Protein AF-A0A2W4SAN2-F1 (afdb_monomer)

pLDDT: mean 74.68, std 11.76, range [42.09, 94.56]

Mean predicted aligned error: 20.14 Å

Radius of gyration: 64.61 Å; Cα contacts (8 Å, |Δi|>4): 4; chains: 1; bounding box: 94×48×186 Å

Foldseek 3Di:
DDDDDDDDCDPVNVVVVVVVVVVVVVVVVVVVVCVVVVCVVVVPPDPCVVVVVVVVVVVVVVVVVVVVVVPDCVVVCDVVNVVVVCVVVVVVVVVVVVVVVVVVVVVVVVVVVVVVVVVVVVVVVVVVVVVVVVVVVVVVVVVVVVVVVVVVVVVD

Sequence (156 aa):
MTVSDQDEPGEDDAARAFGSLQAEVATLRQAVEALPAIVEGATRATDYTPTLGAVVKVLTQVEARIVAIQDHPALKLTPEQHGRAIGRAGAEAFTEAARIMRDEADALKRERMHLAGIVGEARTKAEQRRWVMWISGVGVATGLALFLLFAVVARV

Secondary structure (DSSP, 8-state):
----------HHHHHHHHHHHHHHHHHHHHHHHHHHHHHHHHHS----HHHHHHHHHHHHHHHHHHHHHHH-HHHHS-HHHHHHHHHHHHHHHHHHHHHHHHHHHHHHHHHHHHHHHHHHHHHHHHHHHHHHHHHHHHHHHHHHHHHHHHHHHTT-

Structure (mmCIF, N/CA/C/O backbone):
data_AF-A0A2W4SAN2-F1
#
_entry.id   AF-A0A2W4SAN2-F1
#
loop_
_atom_site.group_PDB
_atom_site.id
_atom_site.type_symbol
_atom_site.label_atom_id
_atom_site.label_alt_id
_atom_site.label_comp_id
_atom_site.label_asym_id
_atom_site.label_entity_id
_atom_site.label_seq_id
_atom_site.pdbx_PDB_ins_code
_atom_site.Cartn_x
_atom_site.Cartn_y
_atom_site.Cartn_z
_atom_site.occupancy
_atom_site.B_iso_or_equiv
_atom_site.auth_seq_id
_atom_site.auth_comp_id
_atom_site.auth_asym_id
_atom_site.auth_atom_id
_atom_site.pdbx_PDB_model_num
ATOM 1 N N . MET A 1 1 ? 2.405 -40.735 89.709 1.00 42.09 1 MET A N 1
ATOM 2 C CA . MET A 1 1 ? 1.377 -41.422 88.899 1.00 42.09 1 MET A CA 1
ATOM 3 C C . MET A 1 1 ? 0.035 -41.071 89.547 1.00 42.09 1 MET A C 1
ATOM 5 O O . MET A 1 1 ? -0.240 -41.611 90.602 1.00 42.09 1 MET A O 1
ATOM 9 N N . THR A 1 2 ? -0.517 -39.872 89.313 1.00 63.50 2 THR A N 1
ATOM 10 C CA . THR A 1 2 ? -1.468 -39.462 88.245 1.00 63.50 2 THR A CA 1
ATOM 11 C C . THR A 1 2 ? -2.789 -40.236 88.257 1.00 63.50 2 THR A C 1
ATOM 13 O O . THR A 1 2 ? -2.772 -41.405 87.886 1.00 63.50 2 THR A O 1
ATOM 16 N N . VAL A 1 3 ? -3.891 -39.566 88.630 1.00 45.84 3 VAL A N 1
ATOM 17 C CA . VAL A 1 3 ? -5.179 -39.430 87.902 1.00 45.84 3 VAL A CA 1
ATOM 18 C C . VAL A 1 3 ? -6.125 -38.539 88.744 1.00 45.84 3 VAL A C 1
ATOM 20 O O . VAL A 1 3 ? -6.178 -38.685 89.962 1.00 45.84 3 VAL A O 1
ATOM 23 N N . SER A 1 4 ? -6.763 -37.574 88.073 1.00 60.50 4 SER A N 1
ATOM 24 C CA . SER A 1 4 ? -7.690 -36.524 88.552 1.00 60.50 4 SER A CA 1
ATOM 25 C C . SER A 1 4 ? -9.137 -37.027 88.786 1.00 60.50 4 SER A C 1
ATOM 27 O O . SER A 1 4 ? -9.347 -38.231 88.668 1.00 60.50 4 SER A O 1
ATOM 29 N N . ASP A 1 5 ? -10.088 -36.085 89.007 1.00 49.59 5 ASP A N 1
ATOM 30 C CA . ASP A 1 5 ? -11.576 -36.131 88.833 1.00 49.59 5 ASP A CA 1
ATOM 31 C C . ASP A 1 5 ? -12.451 -36.373 90.106 1.00 49.59 5 ASP A C 1
ATOM 33 O O . ASP A 1 5 ? -12.142 -37.274 90.875 1.00 49.59 5 ASP A O 1
ATOM 37 N N . GLN A 1 6 ? -13.547 -35.653 90.448 1.00 46.84 6 GLN A N 1
ATOM 38 C CA . GLN A 1 6 ? -14.401 -34.644 89.773 1.00 46.84 6 GLN A CA 1
ATOM 39 C C . GLN A 1 6 ? -15.075 -33.654 90.755 1.00 46.84 6 GLN A C 1
ATOM 41 O O . GLN A 1 6 ? -15.421 -34.024 91.877 1.00 46.84 6 GLN A O 1
ATOM 46 N N . ASP A 1 7 ? -15.314 -32.426 90.280 1.00 51.91 7 ASP A N 1
ATOM 47 C CA . ASP A 1 7 ? -16.207 -31.414 90.858 1.00 51.91 7 ASP A CA 1
ATOM 48 C C . ASP A 1 7 ? -17.684 -31.783 90.596 1.00 51.91 7 ASP A C 1
ATOM 50 O O . ASP A 1 7 ? -18.100 -31.905 89.445 1.00 51.91 7 ASP A O 1
ATOM 54 N N . GLU A 1 8 ? -18.496 -31.944 91.645 1.00 54.16 8 GLU A N 1
ATOM 55 C CA . GLU A 1 8 ? -19.958 -32.053 91.517 1.00 54.16 8 GLU A CA 1
ATOM 56 C C . GLU A 1 8 ? -20.543 -30.669 91.160 1.00 54.16 8 GLU A C 1
ATOM 58 O O . GLU A 1 8 ? -20.345 -29.715 91.923 1.00 54.16 8 GLU A O 1
ATOM 63 N N . PRO A 1 9 ? -21.273 -30.513 90.038 1.00 54.72 9 PRO A N 1
ATOM 64 C CA . PRO A 1 9 ? -21.893 -29.245 89.676 1.00 54.72 9 PRO A CA 1
ATOM 65 C C . PRO A 1 9 ? -23.068 -28.963 90.621 1.00 54.72 9 PRO A C 1
ATOM 67 O O . PRO A 1 9 ? -24.166 -29.495 90.469 1.00 54.72 9 PRO A O 1
ATOM 70 N N . GLY A 1 10 ? -22.825 -28.131 91.634 1.00 62.50 10 GLY A N 1
ATOM 71 C CA . GLY A 1 10 ? -23.860 -27.660 92.552 1.00 62.50 10 GLY A CA 1
ATOM 72 C C . GLY A 1 10 ? -24.881 -26.754 91.857 1.00 62.50 10 GLY A C 1
ATOM 73 O O . GLY A 1 10 ? -24.592 -26.132 90.840 1.00 62.50 10 GLY A O 1
ATOM 74 N N . GLU A 1 11 ? -26.071 -26.636 92.446 1.00 65.44 11 GLU A N 1
ATOM 75 C CA . GLU A 1 11 ? -27.215 -25.814 92.000 1.00 65.44 11 GLU A CA 1
ATOM 76 C C . GLU A 1 11 ? -26.842 -24.368 91.588 1.00 65.44 11 GLU A C 1
ATOM 78 O O . GLU A 1 11 ? -27.464 -23.776 90.705 1.00 65.44 11 GLU A O 1
ATOM 83 N N . ASP A 1 12 ? -25.760 -23.832 92.157 1.00 70.62 12 ASP A N 1
ATOM 84 C CA . ASP A 1 12 ? -25.187 -22.521 91.839 1.00 70.62 12 ASP A CA 1
ATOM 85 C C . ASP A 1 12 ? -24.497 -22.451 90.455 1.00 70.62 12 ASP A C 1
ATOM 87 O O . ASP A 1 12 ? -24.500 -21.410 89.796 1.00 70.62 12 ASP A O 1
ATOM 91 N N . ASP A 1 13 ? -23.945 -23.563 89.961 1.00 79.19 13 ASP A N 1
ATOM 92 C CA . ASP A 1 13 ? -23.345 -23.655 88.623 1.00 79.19 13 ASP A CA 1
ATOM 93 C C . ASP A 1 13 ? -24.420 -23.698 87.528 1.00 79.19 13 ASP A C 1
ATOM 95 O O . ASP A 1 13 ? -24.314 -23.013 86.508 1.00 79.19 13 ASP A O 1
ATOM 99 N N . ALA A 1 14 ? -25.532 -24.394 87.794 1.00 80.12 14 ALA A N 1
ATOM 100 C CA . ALA A 1 14 ? -26.711 -24.368 86.932 1.00 80.12 14 ALA A CA 1
ATOM 101 C C . ALA A 1 14 ? -27.340 -22.964 86.877 1.00 80.12 14 ALA A C 1
ATOM 103 O O . ALA A 1 14 ? -27.659 -22.472 85.793 1.00 80.12 14 ALA A O 1
ATOM 104 N N . ALA A 1 15 ? -27.466 -22.276 88.018 1.00 82.75 15 ALA A N 1
ATOM 105 C CA . ALA A 1 15 ? -27.973 -20.904 88.068 1.00 82.75 15 ALA A CA 1
ATOM 106 C C . ALA A 1 15 ? -27.083 -19.921 87.283 1.00 82.75 15 ALA A C 1
ATOM 108 O O . ALA A 1 15 ? -27.595 -19.089 86.525 1.00 82.75 15 ALA A O 1
ATOM 109 N N . ARG A 1 16 ? -25.751 -20.050 87.389 1.00 81.88 16 ARG A N 1
ATOM 110 C CA . ARG A 1 16 ? -24.796 -19.264 86.588 1.00 81.88 16 ARG A CA 1
ATOM 111 C C . ARG A 1 16 ? -24.908 -19.567 85.093 1.00 81.88 16 ARG A C 1
ATOM 113 O O . ARG A 1 16 ? -24.908 -18.631 84.290 1.00 81.88 16 ARG A O 1
ATOM 120 N N . ALA A 1 17 ? -25.071 -20.833 84.714 1.00 86.31 17 ALA A N 1
ATOM 121 C CA . ALA A 1 17 ? -25.274 -21.229 83.322 1.00 86.31 17 ALA A CA 1
ATOM 122 C C . ALA A 1 17 ? -26.564 -20.629 82.734 1.00 86.31 17 ALA A C 1
ATOM 124 O O . ALA A 1 17 ? -26.528 -20.059 81.644 1.00 86.31 17 ALA A O 1
ATOM 125 N N . PHE A 1 18 ? -27.682 -20.664 83.470 1.00 87.25 18 PHE A N 1
ATOM 126 C CA . PHE A 1 18 ? -28.940 -20.043 83.037 1.00 87.25 18 PHE A CA 1
ATOM 127 C C . PHE A 1 18 ? -28.856 -18.515 82.952 1.00 87.25 18 PHE A C 1
ATOM 129 O O . PHE A 1 18 ? -29.394 -17.935 82.009 1.00 87.25 18 PHE A O 1
ATOM 136 N N . GLY A 1 19 ? -28.149 -17.861 83.878 1.00 88.38 19 GLY A N 1
ATOM 137 C CA . GLY A 1 19 ? -27.892 -16.419 83.810 1.00 88.38 19 GLY A CA 1
ATOM 138 C C . GLY A 1 19 ? -27.082 -16.028 82.570 1.00 88.38 19 GLY A C 1
ATOM 139 O O . GLY A 1 19 ? -27.426 -15.067 81.880 1.00 88.38 19 GLY A O 1
ATOM 140 N N . SER A 1 20 ? -26.056 -16.818 82.234 1.00 86.38 20 SER A N 1
ATOM 141 C CA . SER A 1 20 ? -25.271 -16.642 81.005 1.00 86.38 20 SER A CA 1
ATOM 142 C C . SER A 1 20 ? -26.137 -16.815 79.754 1.00 86.38 20 SER A C 1
ATOM 144 O O . SER A 1 20 ? -26.097 -15.982 78.849 1.00 86.38 20 SER A O 1
ATOM 146 N N . LEU A 1 21 ? -26.976 -17.854 79.726 1.00 88.12 21 LEU A N 1
ATOM 147 C CA . LEU A 1 21 ? -27.888 -18.132 78.614 1.00 88.12 21 LEU A CA 1
ATOM 148 C C . LEU A 1 21 ? -28.928 -17.018 78.439 1.00 88.12 21 LEU A C 1
ATOM 150 O O . LEU A 1 21 ? -29.222 -16.611 77.319 1.00 88.12 21 LEU A O 1
ATOM 154 N N . GLN A 1 22 ? -29.456 -16.469 79.534 1.00 88.44 22 GLN A N 1
ATOM 155 C CA . GLN A 1 22 ? -30.404 -15.357 79.487 1.00 88.44 22 GLN A CA 1
ATOM 156 C C . GLN A 1 22 ? -29.764 -14.077 78.929 1.00 88.44 22 GLN A C 1
ATOM 158 O O . GLN A 1 22 ? -30.400 -13.370 78.145 1.00 88.44 22 GLN A O 1
ATOM 163 N N . ALA A 1 23 ? -28.508 -13.793 79.288 1.00 90.12 23 ALA A N 1
ATOM 164 C CA . ALA A 1 23 ? -27.757 -12.659 78.750 1.00 90.12 23 ALA A CA 1
ATOM 165 C C . ALA A 1 23 ? -27.470 -12.814 77.244 1.00 90.12 23 ALA A C 1
ATOM 167 O O . ALA A 1 23 ? -27.594 -11.858 76.471 1.00 90.12 23 ALA A O 1
ATOM 168 N N . GLU A 1 24 ? -27.149 -14.029 76.802 1.00 90.44 24 GLU A N 1
ATOM 169 C CA . GLU A 1 24 ? -26.912 -14.336 75.391 1.00 90.44 24 GLU A CA 1
ATOM 170 C C . GLU A 1 24 ? -28.209 -14.261 74.566 1.00 90.44 24 GLU A C 1
ATOM 172 O O . GLU A 1 24 ? -28.241 -13.639 73.502 1.00 90.44 24 GLU A O 1
ATOM 177 N N . VAL A 1 25 ? -29.322 -14.776 75.100 1.00 90.75 25 VAL A N 1
ATOM 178 C CA . VAL A 1 25 ? -30.655 -14.671 74.483 1.00 90.75 25 VAL A CA 1
ATOM 179 C C . VAL A 1 25 ? -31.128 -13.218 74.401 1.00 90.75 25 VAL A C 1
ATOM 181 O O . VAL A 1 25 ? -31.712 -12.825 73.390 1.00 90.75 25 VAL A O 1
ATOM 184 N N . ALA A 1 26 ? -30.857 -12.394 75.417 1.00 90.62 26 ALA A N 1
ATOM 185 C CA . ALA A 1 26 ? -31.169 -10.965 75.373 1.00 90.62 26 ALA A CA 1
ATOM 186 C C . ALA A 1 26 ? -30.384 -10.248 74.260 1.00 90.62 26 ALA A C 1
ATOM 188 O O . ALA A 1 26 ? -30.947 -9.429 73.532 1.00 90.62 26 ALA A O 1
ATOM 189 N N . THR A 1 27 ? -29.116 -10.618 74.075 1.00 89.56 27 THR A N 1
ATOM 190 C CA . THR A 1 27 ? -28.252 -10.079 73.016 1.00 89.56 27 THR A CA 1
ATOM 191 C C . THR A 1 27 ? -28.733 -10.504 71.627 1.00 89.56 27 THR A C 1
ATOM 193 O O . THR A 1 27 ? -28.850 -9.672 70.727 1.00 89.56 27 THR A O 1
ATOM 196 N N . LEU A 1 28 ? -29.084 -11.783 71.451 1.00 88.81 28 LEU A N 1
ATOM 197 C CA . LEU A 1 28 ? -29.673 -12.301 70.213 1.00 88.81 28 LEU A CA 1
ATOM 198 C C . LEU A 1 28 ? -30.996 -11.611 69.886 1.00 88.81 28 LEU A C 1
ATOM 200 O O . LEU A 1 28 ? -31.219 -11.224 68.741 1.00 88.81 28 LEU A O 1
ATOM 204 N N . ARG A 1 29 ? -31.857 -11.405 70.885 1.00 88.81 29 ARG A N 1
ATOM 205 C CA . ARG A 1 29 ? -33.123 -10.691 70.706 1.00 88.81 29 ARG A CA 1
ATOM 206 C C . ARG A 1 29 ? -32.895 -9.255 70.244 1.00 88.81 29 ARG A C 1
ATOM 208 O O . ARG A 1 29 ? -33.537 -8.829 69.292 1.00 88.81 29 ARG A O 1
ATOM 215 N N . GLN A 1 30 ? -31.953 -8.542 70.855 1.00 88.31 30 GLN A N 1
ATOM 216 C CA . GLN A 1 30 ? -31.610 -7.181 70.449 1.00 88.31 30 GLN A CA 1
ATOM 217 C C . GLN A 1 30 ? -31.028 -7.133 69.027 1.00 88.31 30 GLN A C 1
ATOM 219 O O . GLN A 1 30 ? -31.372 -6.244 68.249 1.00 88.31 30 GLN A O 1
ATOM 224 N N . ALA A 1 31 ? -30.191 -8.105 68.653 1.00 85.56 31 ALA A N 1
ATOM 225 C CA . ALA A 1 31 ? -29.673 -8.224 67.292 1.00 85.56 31 ALA A CA 1
ATOM 226 C C . ALA A 1 31 ? -30.796 -8.497 66.277 1.00 85.56 31 ALA A C 1
ATOM 228 O O . ALA A 1 31 ? -30.820 -7.888 65.210 1.00 85.56 31 ALA A O 1
ATOM 229 N N . VAL A 1 32 ? -31.758 -9.360 66.622 1.00 88.06 32 VAL A N 1
ATOM 230 C CA . VAL A 1 32 ? -32.925 -9.667 65.782 1.00 88.06 32 VAL A CA 1
ATOM 231 C C . VAL A 1 32 ? -33.868 -8.469 65.660 1.00 88.06 32 VAL A C 1
ATOM 233 O O . VAL A 1 32 ? -34.354 -8.193 64.568 1.00 88.06 32 VAL A O 1
ATOM 236 N N . GLU A 1 33 ? -34.088 -7.713 66.734 1.00 89.12 33 GLU A N 1
ATOM 237 C CA . GLU A 1 33 ? -34.887 -6.480 66.710 1.00 89.12 33 GLU A CA 1
ATOM 238 C C . GLU A 1 33 ? -34.206 -5.359 65.895 1.00 89.12 33 GLU A C 1
ATOM 240 O O . GLU A 1 33 ? -34.893 -4.504 65.338 1.00 89.12 33 GLU A O 1
ATOM 245 N N . ALA A 1 34 ? -32.876 -5.389 65.748 1.00 84.31 34 ALA A N 1
ATOM 246 C CA . ALA A 1 34 ? -32.117 -4.468 64.897 1.00 84.31 34 ALA A CA 1
ATOM 247 C C . ALA A 1 34 ? -32.059 -4.885 63.410 1.00 84.31 34 ALA A C 1
ATOM 249 O O . ALA A 1 34 ? -31.782 -4.041 62.552 1.00 84.31 34 ALA A O 1
ATOM 250 N N . LEU A 1 35 ? -32.337 -6.154 63.074 1.00 80.50 35 LEU A N 1
ATOM 251 C CA . LEU A 1 35 ? -32.307 -6.652 61.690 1.00 80.50 35 LEU A CA 1
ATOM 252 C C . LEU A 1 35 ? -33.225 -5.870 60.737 1.00 80.50 35 LEU A C 1
ATOM 254 O O . LEU A 1 35 ? -32.746 -5.531 59.660 1.00 80.50 35 LEU A O 1
ATOM 258 N N . PRO A 1 36 ? -34.484 -5.526 61.076 1.00 80.69 36 PRO A N 1
ATOM 259 C CA . PRO A 1 36 ? -35.344 -4.747 60.186 1.00 80.69 36 PRO A CA 1
ATOM 260 C C . PRO A 1 36 ? -34.738 -3.396 59.792 1.00 80.69 36 PRO A C 1
ATOM 262 O O . PRO A 1 36 ? -34.784 -3.039 58.623 1.00 80.69 36 PRO A O 1
ATOM 265 N N . ALA A 1 37 ? -34.085 -2.686 60.719 1.00 79.19 37 ALA A N 1
ATOM 266 C CA . ALA A 1 37 ? -33.434 -1.404 60.431 1.00 79.19 37 ALA A CA 1
ATOM 267 C C . ALA A 1 37 ? -32.202 -1.561 59.518 1.00 79.19 37 ALA A C 1
ATOM 269 O O . ALA A 1 37 ? -31.959 -0.741 58.630 1.00 79.19 37 ALA A O 1
ATOM 270 N N . ILE A 1 38 ? -31.435 -2.640 59.703 1.00 71.94 38 ILE A N 1
ATOM 271 C CA . ILE A 1 38 ? -30.291 -2.988 58.846 1.00 71.94 38 ILE A CA 1
ATOM 272 C C . ILE A 1 38 ? -30.778 -3.389 57.451 1.00 71.94 38 ILE A C 1
ATOM 274 O O . ILE A 1 38 ? -30.220 -2.953 56.445 1.00 71.94 38 ILE A O 1
ATOM 278 N N . VAL A 1 39 ? -31.838 -4.194 57.388 1.00 67.88 39 VAL A N 1
ATOM 279 C CA . VAL A 1 39 ? -32.457 -4.653 56.146 1.00 67.88 39 VAL A CA 1
ATOM 280 C C . VAL A 1 39 ? -33.078 -3.476 55.407 1.00 67.88 39 VAL A C 1
ATOM 282 O O . VAL A 1 39 ? -32.832 -3.356 54.221 1.00 67.88 39 VAL A O 1
ATOM 285 N N . GLU A 1 40 ? -33.782 -2.545 56.044 1.00 67.56 40 GLU A N 1
ATOM 286 C CA . GLU A 1 40 ? -34.286 -1.335 55.375 1.00 67.56 40 GLU A CA 1
ATOM 287 C C . GLU A 1 40 ? -33.153 -0.460 54.811 1.00 67.56 40 GLU A C 1
ATOM 289 O O . GLU A 1 40 ? -33.254 0.043 53.690 1.00 67.56 40 GLU A O 1
ATOM 294 N N . GLY A 1 41 ? -32.038 -0.333 55.540 1.00 64.44 41 GLY A N 1
ATOM 295 C CA . GLY A 1 41 ? -30.838 0.356 55.059 1.00 64.44 41 GLY A CA 1
ATOM 296 C C . GLY A 1 41 ? -30.169 -0.342 53.868 1.00 64.44 41 GLY A C 1
ATOM 297 O O . GLY A 1 41 ? -29.725 0.329 52.938 1.00 64.44 41 GLY A O 1
ATOM 298 N N . ALA A 1 42 ? -30.134 -1.677 53.872 1.00 62.00 42 ALA A N 1
ATOM 299 C CA . ALA A 1 42 ? -29.529 -2.500 52.823 1.00 62.00 42 ALA A CA 1
ATOM 300 C C . ALA A 1 42 ? -30.453 -2.740 51.610 1.00 62.00 42 ALA A C 1
ATOM 302 O O . ALA A 1 42 ? -29.977 -2.923 50.493 1.00 62.00 42 ALA A O 1
ATOM 303 N N . THR A 1 43 ? -31.772 -2.725 51.821 1.00 56.56 43 THR A N 1
ATOM 304 C CA . THR A 1 43 ? -32.820 -3.016 50.822 1.00 56.56 43 THR A CA 1
ATOM 305 C C . THR A 1 43 ? -33.356 -1.748 50.167 1.00 56.56 43 THR A C 1
ATOM 307 O O . THR A 1 43 ? -34.219 -1.828 49.293 1.00 56.56 43 THR A O 1
ATOM 310 N N . ARG A 1 44 ? -32.816 -0.565 50.498 1.00 59.78 44 ARG A N 1
ATOM 311 C CA . ARG A 1 44 ? -32.847 0.576 49.576 1.00 59.78 44 ARG A CA 1
ATOM 312 C C . ARG A 1 44 ? -32.021 0.173 48.353 1.00 59.78 44 ARG A C 1
ATOM 314 O O . ARG A 1 44 ? -30.847 0.508 48.246 1.00 59.78 44 ARG A O 1
ATOM 321 N N . ALA A 1 45 ? -32.637 -0.631 47.488 1.00 58.06 45 ALA A N 1
ATOM 322 C CA . ALA A 1 45 ? -32.052 -1.173 46.284 1.00 58.06 45 ALA A CA 1
ATOM 323 C C . ALA A 1 45 ? -31.454 -0.002 45.517 1.00 58.06 45 ALA A C 1
ATOM 325 O O . ALA A 1 45 ? -32.173 0.913 45.110 1.00 58.06 45 ALA A O 1
ATOM 326 N N . THR A 1 46 ? -30.128 0.012 45.412 1.00 65.75 46 THR A N 1
ATOM 327 C CA . THR A 1 46 ? -29.412 1.003 44.623 1.00 65.75 46 THR A CA 1
ATOM 328 C C . THR A 1 46 ? -30.052 1.029 43.242 1.00 65.75 46 THR A C 1
ATOM 330 O O . THR A 1 46 ? -30.148 -0.010 42.589 1.00 65.75 46 THR A O 1
ATOM 333 N N . ASP A 1 47 ? -30.543 2.188 42.811 1.00 73.25 47 ASP A N 1
ATOM 334 C CA . ASP A 1 47 ? -31.155 2.302 41.495 1.00 73.25 47 ASP A CA 1
ATOM 335 C C . ASP A 1 47 ? -30.067 2.127 40.427 1.00 73.25 47 ASP A C 1
ATOM 337 O O . ASP A 1 47 ? -29.260 3.022 40.168 1.00 73.25 47 ASP A O 1
ATOM 341 N N . TYR A 1 48 ? -30.016 0.934 39.833 1.00 65.69 48 TYR A N 1
ATOM 342 C CA . TYR A 1 48 ? -29.082 0.597 38.763 1.00 65.69 48 TYR A CA 1
ATOM 343 C C . TYR A 1 48 ? -29.595 1.017 37.386 1.00 65.69 48 TYR A C 1
ATOM 345 O O . TYR A 1 48 ? -28.840 0.901 36.425 1.00 65.69 48 TYR A O 1
ATOM 353 N N . THR A 1 49 ? -30.823 1.533 37.264 1.00 74.25 49 THR A N 1
ATOM 354 C CA . THR A 1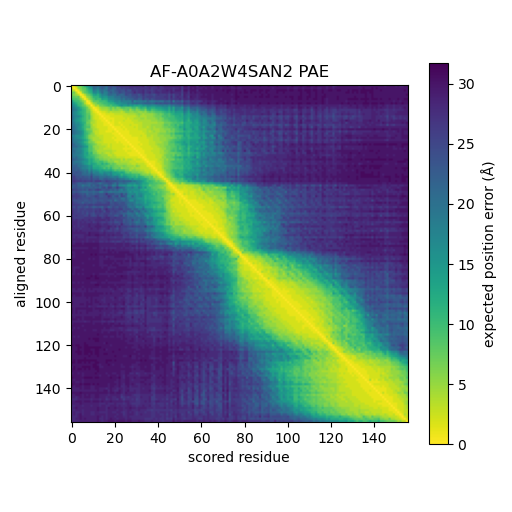 49 ? -31.383 2.073 36.012 1.00 74.25 49 THR A CA 1
ATOM 355 C C . THR A 1 49 ? -30.437 3.063 35.315 1.00 74.25 49 THR A C 1
ATOM 357 O O . THR A 1 49 ? -30.193 2.885 34.119 1.00 74.25 49 THR A O 1
ATOM 360 N N . PRO A 1 50 ? -29.822 4.054 36.000 1.00 76.75 50 PRO A N 1
ATOM 361 C CA . PRO A 1 50 ? -28.827 4.934 35.380 1.00 76.75 50 PRO A CA 1
ATOM 362 C C . PRO A 1 50 ? -27.574 4.191 34.894 1.00 76.75 50 PRO A C 1
ATOM 364 O O . PRO A 1 50 ? -27.085 4.463 33.796 1.00 76.75 50 PRO A O 1
ATOM 367 N N . THR A 1 51 ? -27.068 3.226 35.665 1.00 67.31 51 THR A N 1
ATOM 368 C CA . THR A 1 51 ? -25.886 2.430 35.293 1.00 67.31 51 THR A CA 1
ATOM 369 C C . THR A 1 51 ? -26.181 1.521 34.100 1.00 67.31 51 THR A C 1
ATOM 371 O O . THR A 1 51 ? -25.395 1.455 33.157 1.00 67.31 51 THR A O 1
ATOM 374 N N . LEU A 1 52 ? -27.343 0.870 34.091 1.00 69.00 52 LEU A N 1
ATOM 375 C CA . LEU A 1 52 ? -27.801 0.027 32.991 1.00 69.00 52 LEU A CA 1
ATOM 376 C C . LEU A 1 52 ? -28.051 0.863 31.730 1.00 69.00 52 LEU A C 1
ATOM 378 O O . LEU A 1 52 ? -27.639 0.474 30.641 1.00 69.00 52 LEU A O 1
ATOM 382 N N . GLY A 1 53 ? -28.633 2.055 31.880 1.00 77.25 53 GLY A N 1
ATOM 383 C CA . GLY A 1 53 ? -28.798 3.018 30.793 1.00 77.25 53 GLY A CA 1
ATOM 384 C C . GLY A 1 53 ? -27.463 3.472 30.197 1.00 77.25 53 GLY A C 1
ATOM 385 O O . GLY A 1 53 ? -27.335 3.575 28.976 1.00 77.25 53 GLY A O 1
ATOM 386 N N . ALA A 1 54 ? -26.437 3.676 31.029 1.00 71.94 54 ALA A N 1
ATOM 387 C CA . ALA A 1 54 ? -25.087 3.982 30.560 1.00 71.94 54 ALA A CA 1
ATOM 388 C C . ALA A 1 54 ? -24.473 2.816 29.766 1.00 71.94 54 ALA A C 1
ATOM 390 O O . ALA A 1 54 ? -23.890 3.044 28.706 1.00 71.94 54 ALA A O 1
ATOM 391 N N . VAL A 1 55 ? -24.657 1.572 30.221 1.00 72.81 55 VAL A N 1
ATOM 392 C CA . VAL A 1 55 ? -24.198 0.371 29.502 1.00 72.81 55 VAL A CA 1
ATOM 393 C C . VAL A 1 55 ? -24.906 0.233 28.154 1.00 72.81 55 VAL A C 1
ATOM 395 O O . VAL A 1 55 ? -24.240 0.062 27.135 1.00 72.81 55 VAL A O 1
ATOM 398 N N . VAL A 1 56 ? -26.233 0.384 28.118 1.00 79.06 56 VAL A N 1
ATOM 399 C CA . VAL A 1 56 ? -27.014 0.354 26.870 1.00 79.06 56 VAL A CA 1
ATOM 400 C C . VAL A 1 56 ? -26.528 1.434 25.904 1.00 79.06 56 VAL A C 1
ATOM 402 O O . VAL A 1 56 ? -26.296 1.155 24.730 1.00 79.06 56 VAL A O 1
ATOM 405 N N . LYS A 1 57 ? -26.273 2.653 26.391 1.00 75.00 57 LYS A N 1
ATOM 406 C CA . LYS A 1 57 ? -25.735 3.741 25.567 1.00 75.00 57 LYS A CA 1
ATOM 407 C C . LYS A 1 57 ? -24.373 3.388 24.963 1.00 75.00 57 LYS A C 1
ATOM 409 O O . LYS A 1 57 ? -24.157 3.617 23.775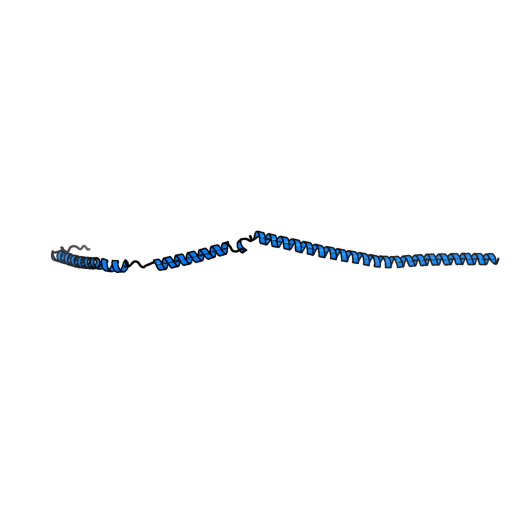 1.00 75.00 57 LYS A O 1
ATOM 414 N N . VAL A 1 58 ? -23.470 2.796 25.743 1.00 75.56 58 VAL A N 1
ATOM 415 C CA . VAL A 1 58 ? -22.168 2.338 25.233 1.00 75.56 58 VAL A CA 1
ATOM 416 C C . VAL A 1 58 ? -22.350 1.245 24.178 1.00 75.56 58 VAL A C 1
ATOM 418 O O . VAL A 1 58 ? -21.729 1.328 23.120 1.00 75.56 58 VAL A O 1
ATOM 421 N N . LEU A 1 59 ? -23.238 0.274 24.408 1.00 76.62 59 LEU A N 1
ATOM 422 C CA . LEU A 1 59 ? -23.531 -0.790 23.443 1.00 76.62 59 LEU A CA 1
ATOM 423 C C . LEU A 1 59 ? -24.063 -0.234 22.117 1.00 76.62 59 LEU A C 1
ATOM 425 O O . LEU A 1 59 ? -23.534 -0.582 21.065 1.00 76.62 59 LEU A O 1
ATOM 429 N N . THR A 1 60 ? -25.026 0.689 22.158 1.00 78.81 60 THR A N 1
ATOM 430 C CA . THR A 1 60 ? -25.564 1.324 20.938 1.00 78.81 60 THR A CA 1
ATOM 431 C C . THR A 1 60 ? -24.499 2.111 20.170 1.00 78.81 60 THR A C 1
ATOM 433 O O . THR A 1 60 ? -24.480 2.120 18.941 1.00 78.81 60 THR A O 1
ATOM 436 N N . GLN A 1 61 ? -23.552 2.741 20.873 1.00 77.94 61 GLN A N 1
ATOM 437 C CA . GLN A 1 61 ? -22.446 3.446 20.230 1.00 77.94 61 GLN A CA 1
ATOM 438 C C . GLN A 1 61 ? -21.442 2.483 19.582 1.00 77.94 61 GLN A C 1
ATOM 440 O O . GLN A 1 61 ? -20.889 2.793 18.525 1.00 77.94 61 GLN A O 1
ATOM 445 N N . VAL A 1 62 ? -21.193 1.328 20.202 1.00 74.31 62 VAL A N 1
ATOM 446 C CA . VAL A 1 62 ? -20.346 0.273 19.629 1.00 74.31 62 VAL A CA 1
ATOM 447 C C . VAL A 1 62 ? -21.007 -0.327 18.390 1.00 74.31 62 VAL A C 1
ATOM 449 O O . VAL A 1 62 ? -20.346 -0.452 17.363 1.00 74.31 62 VAL A O 1
ATOM 452 N N . GLU A 1 63 ? -22.306 -0.613 18.444 1.00 73.25 63 GLU A N 1
ATOM 453 C CA . GLU A 1 63 ? -23.090 -1.097 17.304 1.00 73.25 63 GLU A CA 1
ATOM 454 C C . GLU A 1 63 ? -23.012 -0.130 16.115 1.00 73.25 63 GLU A C 1
ATOM 456 O O . GLU A 1 63 ? -22.620 -0.531 15.019 1.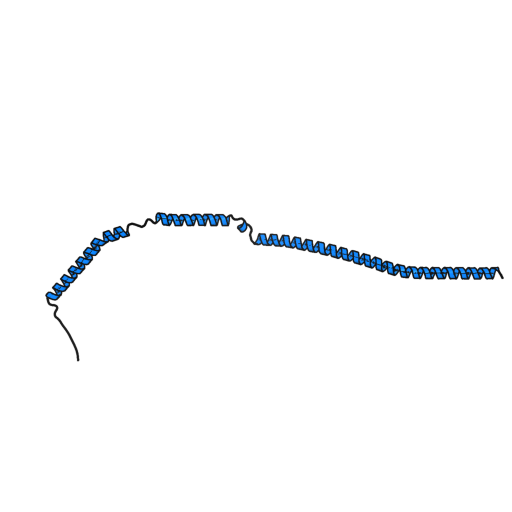00 73.25 63 GLU A O 1
ATOM 461 N N . ALA A 1 64 ? -23.258 1.164 16.343 1.00 73.06 64 ALA A N 1
ATOM 462 C CA . ALA A 1 64 ? -23.162 2.182 15.297 1.00 73.06 64 ALA A CA 1
ATOM 463 C C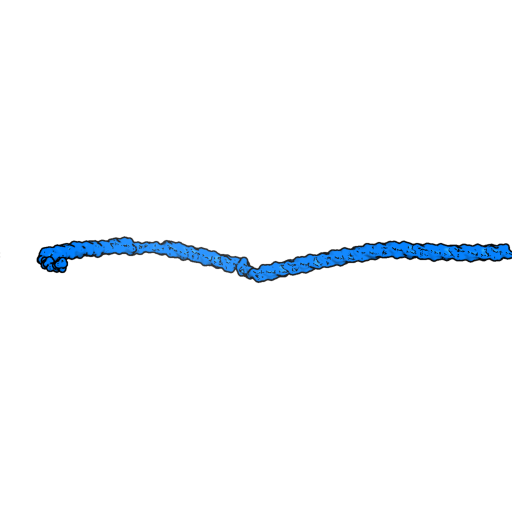 . ALA A 1 64 ? -21.762 2.247 14.656 1.00 73.06 64 ALA A C 1
ATOM 465 O O . ALA A 1 64 ? -21.633 2.435 13.446 1.00 73.06 64 ALA A O 1
ATOM 466 N N . ARG A 1 65 ? -20.698 2.061 15.451 1.00 69.06 65 ARG A N 1
ATOM 467 C CA . ARG A 1 65 ? -19.318 2.010 14.940 1.00 69.06 65 ARG A CA 1
ATOM 468 C C . ARG A 1 65 ? -19.054 0.750 14.121 1.00 69.06 65 ARG A C 1
ATOM 470 O O . ARG A 1 65 ? -18.367 0.839 13.111 1.00 69.06 65 ARG A O 1
ATOM 477 N N . ILE A 1 66 ? -19.589 -0.400 14.527 1.00 72.06 66 ILE A N 1
ATOM 478 C CA . ILE A 1 66 ? -19.448 -1.656 13.779 1.00 72.06 66 ILE A CA 1
ATOM 479 C C . ILE A 1 66 ? -20.167 -1.557 12.433 1.00 72.06 66 ILE A C 1
ATOM 481 O O . ILE A 1 66 ? -19.577 -1.920 11.420 1.00 72.06 66 ILE A O 1
ATOM 485 N N . VAL A 1 67 ? -21.384 -1.011 12.403 1.00 73.12 67 VAL A N 1
ATOM 486 C CA . VAL A 1 67 ? -22.126 -0.768 11.156 1.00 73.12 67 VAL A CA 1
ATOM 487 C C . VAL A 1 67 ? -21.349 0.187 10.247 1.00 73.12 67 VAL A C 1
ATOM 489 O O . VAL A 1 67 ? -21.123 -0.125 9.083 1.00 73.12 67 VAL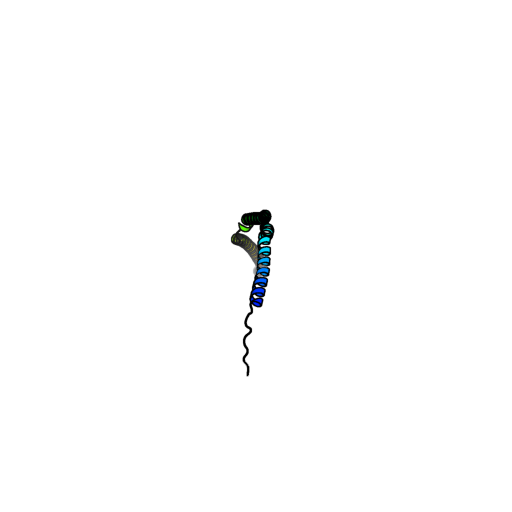 A O 1
ATOM 492 N N . ALA A 1 68 ? -20.824 1.291 10.787 1.00 73.06 68 ALA A N 1
ATOM 493 C CA . ALA A 1 68 ? -20.000 2.226 10.018 1.00 73.06 68 ALA A CA 1
ATOM 494 C C . ALA A 1 68 ? -18.716 1.584 9.457 1.00 73.06 68 ALA A C 1
ATOM 496 O O . ALA A 1 68 ? -18.287 1.924 8.355 1.00 73.06 68 ALA A O 1
ATOM 497 N N . ILE A 1 69 ? -18.106 0.649 10.194 1.00 67.44 69 ILE A N 1
ATOM 498 C CA . ILE A 1 69 ? -16.953 -0.129 9.724 1.00 67.44 69 ILE A CA 1
ATOM 499 C C . ILE A 1 69 ? -17.379 -1.108 8.624 1.00 67.44 69 ILE A C 1
ATOM 501 O O . ILE A 1 69 ? -16.713 -1.158 7.596 1.00 67.44 69 ILE A O 1
ATOM 505 N N . GLN A 1 70 ? -18.482 -1.843 8.798 1.00 65.06 70 GLN A N 1
ATOM 506 C CA . GLN A 1 70 ? -19.023 -2.770 7.792 1.00 65.06 70 GLN A CA 1
ATOM 507 C C . GLN A 1 70 ? -19.402 -2.063 6.485 1.00 65.06 70 GLN A C 1
ATOM 509 O O . GLN A 1 70 ? -19.136 -2.580 5.398 1.00 65.06 70 GLN A O 1
ATOM 514 N N . ASP A 1 71 ? -19.972 -0.864 6.578 1.00 65.50 71 ASP A N 1
ATOM 515 C CA . ASP A 1 71 ? -20.335 -0.055 5.418 1.00 65.50 71 ASP A CA 1
ATOM 516 C C . ASP A 1 71 ? -19.130 0.604 4.740 1.00 65.50 71 ASP A C 1
ATOM 518 O O . ASP A 1 71 ? -19.239 1.062 3.593 1.00 65.50 71 ASP A O 1
ATOM 522 N N . HIS A 1 72 ? -17.970 0.609 5.407 1.00 66.94 72 HIS A N 1
ATOM 523 C CA . HIS A 1 72 ? -16.774 1.265 4.916 1.00 66.94 72 HIS A CA 1
ATOM 524 C C . HIS A 1 72 ? -16.259 0.592 3.624 1.00 66.94 72 HIS A C 1
ATOM 526 O O . HIS A 1 72 ? -15.981 -0.612 3.598 1.00 66.94 72 HIS A O 1
ATOM 532 N N . PRO A 1 73 ? -16.046 1.357 2.536 1.00 56.81 73 PRO A N 1
ATOM 533 C CA . PRO A 1 73 ? -15.667 0.822 1.223 1.00 56.81 73 PRO A CA 1
ATOM 534 C C . PRO A 1 73 ? -14.308 0.105 1.205 1.00 56.81 73 PRO A C 1
ATOM 536 O O . PRO A 1 73 ? -14.061 -0.714 0.322 1.00 56.81 73 PRO A O 1
ATOM 539 N N . ALA A 1 74 ? -13.453 0.343 2.206 1.00 59.91 74 ALA A N 1
ATOM 540 C CA . ALA A 1 74 ? -12.198 -0.394 2.383 1.00 59.91 74 ALA A CA 1
ATOM 541 C C . ALA A 1 74 ? -12.402 -1.897 2.66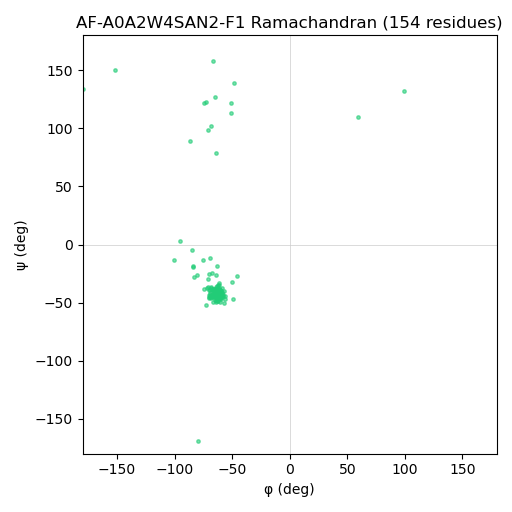5 1.00 59.91 74 ALA A C 1
ATOM 543 O O . ALA A 1 74 ? -11.528 -2.683 2.321 1.00 59.91 74 ALA A O 1
ATOM 544 N N . LEU A 1 75 ? -13.544 -2.309 3.238 1.00 54.50 75 LEU A N 1
ATOM 545 C CA . LEU A 1 75 ? -13.889 -3.729 3.410 1.00 54.50 75 LEU A CA 1
ATOM 546 C C . LEU A 1 75 ? -14.542 -4.340 2.161 1.00 54.50 75 LEU A C 1
ATOM 548 O O . LEU A 1 75 ? -14.542 -5.558 2.000 1.00 54.50 75 LEU A O 1
ATOM 552 N N . LYS A 1 76 ? -15.087 -3.507 1.263 1.00 55.12 76 LYS A N 1
ATOM 553 C CA . LYS A 1 76 ? -15.709 -3.942 -0.001 1.00 55.12 76 LYS A CA 1
ATOM 554 C C . LYS A 1 76 ? -14.670 -4.225 -1.088 1.00 55.12 76 LYS A C 1
ATOM 556 O O . LYS A 1 76 ? -14.911 -5.050 -1.966 1.00 55.12 76 LYS A O 1
ATOM 561 N N . LEU A 1 77 ? -13.501 -3.590 -1.013 1.00 55.94 77 LEU A N 1
ATOM 562 C CA . LEU A 1 77 ? -12.354 -3.917 -1.853 1.00 55.94 77 LEU A CA 1
ATOM 563 C C . LEU A 1 77 ? -11.541 -5.042 -1.208 1.00 55.94 77 LEU A C 1
ATOM 565 O O . LEU A 1 77 ? -10.596 -4.801 -0.460 1.00 55.94 77 LEU A O 1
ATOM 569 N N . THR A 1 78 ? -11.901 -6.283 -1.528 1.00 63.88 78 THR A N 1
ATOM 570 C CA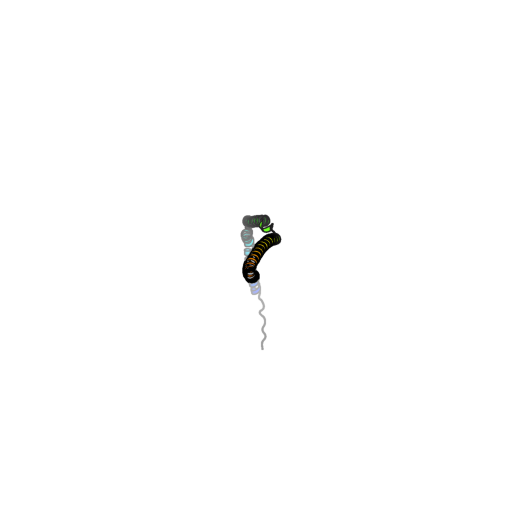 . THR A 1 78 ? -11.124 -7.472 -1.136 1.00 63.88 78 THR A CA 1
ATOM 571 C C . THR A 1 78 ? -9.626 -7.286 -1.459 1.00 63.88 78 THR A C 1
ATOM 573 O O . THR A 1 78 ? -9.305 -6.752 -2.530 1.00 63.88 78 THR A O 1
ATOM 576 N N . PRO A 1 79 ? -8.688 -7.702 -0.587 1.00 61.56 79 PRO A N 1
ATOM 577 C CA . PRO A 1 79 ? -7.247 -7.661 -0.864 1.00 61.56 79 PRO A CA 1
ATOM 578 C C . PRO A 1 79 ? -6.882 -8.292 -2.216 1.00 61.56 79 PRO A C 1
ATOM 580 O O . PRO A 1 79 ? -5.993 -7.815 -2.921 1.00 61.56 79 PRO A O 1
ATOM 583 N N . GLU A 1 80 ? -7.639 -9.306 -2.637 1.00 62.88 80 GLU A N 1
ATOM 584 C CA . GLU A 1 80 ? -7.528 -9.955 -3.940 1.00 62.88 80 GLU A CA 1
ATOM 585 C C . GLU A 1 80 ? -7.804 -8.997 -5.109 1.00 62.88 80 GLU A C 1
ATOM 587 O O . GLU A 1 80 ? -7.145 -9.088 -6.145 1.00 62.88 80 GLU A O 1
ATOM 592 N N . GLN A 1 81 ? -8.753 -8.066 -4.980 1.00 63.88 81 GLN A N 1
ATOM 593 C CA . GLN A 1 81 ? -9.030 -7.062 -6.015 1.00 63.88 81 GLN A CA 1
ATOM 594 C C . GLN A 1 81 ? -7.904 -6.032 -6.125 1.00 63.88 81 GLN A C 1
ATOM 596 O O . GLN A 1 81 ? -7.516 -5.694 -7.244 1.00 63.88 81 GLN A O 1
ATOM 601 N N . HIS A 1 82 ? -7.324 -5.602 -5.001 1.00 62.84 82 HIS A N 1
ATOM 602 C CA . HIS A 1 82 ? -6.128 -4.754 -5.006 1.00 62.84 82 HIS A CA 1
ATOM 603 C C . HIS A 1 82 ? -4.940 -5.473 -5.654 1.00 62.84 82 HIS A C 1
ATOM 605 O O . HIS A 1 82 ? -4.299 -4.917 -6.544 1.00 62.84 82 HIS A O 1
ATOM 611 N N . GLY A 1 83 ? -4.700 -6.739 -5.294 1.00 66.19 83 GLY A N 1
ATOM 612 C CA . GLY A 1 83 ? -3.656 -7.559 -5.911 1.00 66.19 83 GLY A CA 1
ATOM 613 C C . GLY A 1 83 ? -3.847 -7.726 -7.422 1.00 66.19 83 GLY A C 1
ATOM 614 O O . GLY A 1 83 ? -2.895 -7.581 -8.186 1.00 66.19 83 GLY A O 1
ATO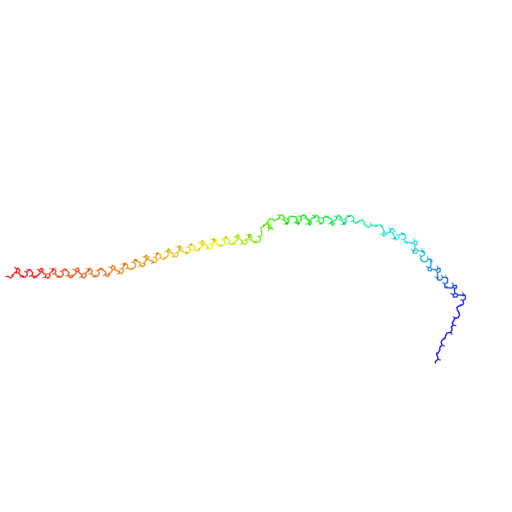M 615 N N . ARG A 1 84 ? -5.085 -7.950 -7.887 1.00 69.81 84 ARG A N 1
ATOM 616 C CA . ARG A 1 84 ? -5.396 -8.036 -9.327 1.00 69.81 84 ARG A CA 1
ATOM 617 C C . ARG A 1 84 ? -5.213 -6.706 -10.058 1.00 69.81 84 ARG A C 1
ATOM 619 O O . ARG A 1 84 ? -4.770 -6.723 -11.204 1.00 69.81 84 ARG A O 1
ATOM 626 N N . ALA A 1 85 ? -5.573 -5.581 -9.440 1.00 69.62 85 ALA A N 1
ATOM 627 C CA . ALA A 1 85 ? -5.400 -4.256 -10.032 1.00 69.62 85 ALA A CA 1
ATOM 628 C C . ALA A 1 85 ? -3.913 -3.889 -10.154 1.00 69.62 85 ALA A C 1
ATOM 630 O O . ALA A 1 85 ? -3.471 -3.487 -11.228 1.00 69.62 85 ALA A O 1
ATOM 631 N N . ILE A 1 86 ? -3.131 -4.127 -9.097 1.00 69.94 86 ILE A N 1
ATOM 632 C CA . ILE A 1 86 ? -1.676 -3.924 -9.090 1.00 69.94 86 ILE A CA 1
ATOM 633 C C . ILE A 1 86 ? -1.000 -4.852 -10.104 1.00 69.94 86 ILE A C 1
ATOM 635 O O . ILE A 1 86 ? -0.158 -4.404 -10.876 1.00 69.94 86 ILE A O 1
ATOM 639 N N . GLY A 1 87 ? -1.395 -6.128 -10.154 1.00 74.12 87 GLY A N 1
ATOM 640 C CA . GLY A 1 87 ? -0.854 -7.092 -11.111 1.00 74.12 87 GLY A CA 1
ATOM 641 C C . GLY A 1 87 ? -1.110 -6.696 -12.567 1.00 74.12 87 GLY A C 1
ATOM 642 O O . GLY A 1 87 ? -0.197 -6.779 -13.385 1.00 74.12 87 GLY A O 1
ATOM 643 N N . ARG A 1 88 ? -2.318 -6.214 -12.893 1.00 71.88 88 ARG A N 1
ATOM 644 C CA . ARG A 1 88 ? -2.639 -5.713 -14.242 1.00 71.88 88 ARG A CA 1
ATOM 645 C C . ARG A 1 88 ? -1.862 -4.449 -14.591 1.00 71.88 88 ARG A C 1
ATOM 647 O O . ARG A 1 88 ? -1.210 -4.428 -15.628 1.00 71.88 88 ARG A O 1
ATOM 654 N N . ALA A 1 89 ? -1.862 -3.452 -13.708 1.00 70.62 89 ALA A N 1
ATOM 655 C CA . ALA A 1 89 ? -1.118 -2.213 -13.925 1.00 70.62 89 ALA A CA 1
ATOM 656 C C . ALA A 1 89 ? 0.393 -2.472 -14.075 1.00 70.62 89 ALA A C 1
ATOM 658 O O . ALA A 1 89 ? 1.046 -1.898 -14.942 1.00 70.62 89 ALA A O 1
ATOM 659 N N . GLY A 1 90 ? 0.944 -3.391 -13.275 1.00 69.69 90 GLY A N 1
ATOM 660 C CA . GLY A 1 90 ? 2.335 -3.823 -13.381 1.00 69.69 90 GLY A CA 1
ATOM 661 C C . GLY A 1 90 ? 2.625 -4.531 -14.704 1.00 69.69 90 GLY A C 1
ATOM 662 O O . GLY A 1 90 ? 3.587 -4.182 -15.382 1.00 69.69 90 GLY A O 1
ATOM 663 N N . ALA A 1 91 ? 1.789 -5.490 -15.110 1.00 74.44 91 ALA A N 1
ATOM 664 C CA . ALA A 1 91 ? 1.960 -6.204 -16.374 1.00 74.44 91 ALA A CA 1
ATOM 665 C C . ALA A 1 91 ? 1.889 -5.266 -17.591 1.00 74.44 91 ALA A C 1
ATOM 667 O O . ALA A 1 91 ? 2.697 -5.397 -18.512 1.00 74.44 91 ALA A O 1
ATOM 668 N N . GLU A 1 92 ? 0.971 -4.299 -17.586 1.00 75.19 92 GLU A N 1
ATOM 669 C CA . GLU A 1 92 ? 0.861 -3.277 -18.632 1.00 75.19 92 GLU A CA 1
ATOM 670 C C . GLU A 1 92 ? 2.109 -2.385 -18.675 1.00 75.19 92 GLU A C 1
ATOM 672 O O . GLU A 1 92 ? 2.713 -2.236 -19.738 1.00 75.19 92 GLU A O 1
ATOM 677 N N . ALA A 1 93 ? 2.569 -1.889 -17.522 1.00 67.81 93 ALA A N 1
ATOM 678 C CA . ALA A 1 93 ? 3.775 -1.067 -17.431 1.00 67.81 93 ALA A CA 1
ATOM 679 C C . ALA A 1 93 ? 5.038 -1.810 -17.905 1.00 67.81 93 ALA A C 1
ATOM 681 O O . ALA A 1 93 ? 5.837 -1.258 -18.662 1.00 67.81 93 ALA A O 1
ATOM 682 N N . PHE A 1 94 ? 5.213 -3.078 -17.515 1.00 70.81 94 PHE A N 1
ATOM 683 C CA . PHE A 1 94 ? 6.343 -3.895 -17.967 1.00 70.81 94 PHE A CA 1
ATOM 684 C C . PHE A 1 94 ? 6.271 -4.223 -19.457 1.00 70.81 94 PHE A C 1
ATOM 686 O O . PHE A 1 94 ? 7.298 -4.224 -20.135 1.00 70.81 94 PHE A O 1
ATOM 693 N N . THR A 1 95 ? 5.073 -4.484 -19.982 1.00 78.50 95 THR A N 1
ATOM 694 C CA . THR A 1 95 ? 4.884 -4.749 -21.414 1.00 78.50 95 THR A CA 1
ATOM 695 C C . THR A 1 95 ? 5.244 -3.521 -22.241 1.00 78.50 95 THR A C 1
ATOM 697 O O . THR A 1 95 ? 5.921 -3.653 -23.260 1.00 78.50 95 THR A O 1
ATOM 700 N N . GLU A 1 96 ? 4.846 -2.335 -21.785 1.00 75.50 96 GLU A N 1
ATOM 701 C CA . GLU A 1 96 ? 5.149 -1.077 -22.461 1.00 75.50 96 GLU A CA 1
ATOM 702 C C . GLU A 1 96 ? 6.641 -0.735 -22.388 1.00 75.50 96 GLU A C 1
ATOM 704 O O . GLU A 1 96 ? 7.268 -0.474 -23.414 1.00 75.50 96 GLU A O 1
ATOM 709 N N . ALA A 1 97 ? 7.261 -0.875 -21.214 1.00 63.47 97 ALA A N 1
ATOM 710 C CA . ALA A 1 97 ? 8.706 -0.705 -21.065 1.00 63.47 97 ALA A CA 1
ATOM 711 C C . ALA A 1 97 ? 9.499 -1.677 -21.962 1.00 63.47 97 ALA A C 1
ATOM 713 O O . ALA A 1 97 ? 10.479 -1.290 -22.601 1.00 63.47 97 ALA A O 1
ATOM 714 N N . ALA A 1 98 ? 9.057 -2.934 -22.066 1.00 70.38 98 ALA A N 1
ATOM 715 C CA . ALA A 1 98 ? 9.676 -3.931 -22.935 1.00 70.38 98 ALA A CA 1
ATOM 716 C C . ALA A 1 98 ? 9.447 -3.661 -24.432 1.00 70.38 98 ALA A C 1
ATOM 718 O O . ALA A 1 98 ? 10.225 -4.138 -25.261 1.00 70.38 98 ALA A O 1
ATOM 719 N N . ARG A 1 99 ? 8.377 -2.953 -24.813 1.00 82.69 99 ARG A N 1
ATOM 720 C CA . ARG A 1 99 ? 8.170 -2.491 -26.194 1.00 82.69 99 ARG A CA 1
ATOM 721 C C . ARG A 1 99 ? 9.124 -1.358 -26.528 1.00 82.69 99 ARG A C 1
ATOM 723 O O . ARG A 1 99 ? 9.895 -1.513 -27.463 1.00 82.69 99 ARG A O 1
ATOM 730 N N . ILE A 1 100 ? 9.162 -0.315 -25.701 1.00 81.38 100 ILE A N 1
ATOM 731 C CA . ILE A 1 100 ? 10.053 0.838 -25.893 1.00 81.38 100 ILE A CA 1
ATOM 732 C C . ILE A 1 100 ? 11.512 0.379 -25.989 1.00 81.38 100 ILE A C 1
ATOM 734 O O . ILE A 1 100 ? 12.219 0.742 -26.922 1.00 81.38 100 ILE A O 1
ATOM 738 N N . MET A 1 101 ? 11.955 -0.495 -25.080 1.00 67.00 101 MET A N 1
ATOM 739 C CA . MET A 1 101 ? 13.324 -1.019 -25.105 1.00 67.00 101 MET A CA 1
ATOM 740 C C . MET A 1 101 ? 13.632 -1.816 -26.383 1.00 67.00 101 MET A C 1
ATOM 742 O O . MET A 1 101 ? 14.743 -1.734 -26.902 1.00 67.00 101 MET A O 1
ATOM 746 N N . ARG A 1 102 ? 12.672 -2.600 -26.895 1.00 76.69 102 ARG A N 1
ATOM 747 C CA . ARG A 1 102 ? 12.847 -3.344 -28.153 1.00 76.69 102 ARG A CA 1
ATOM 748 C C . ARG A 1 102 ? 12.889 -2.413 -29.355 1.00 76.69 102 ARG A C 1
ATOM 750 O O . ARG A 1 102 ? 13.760 -2.589 -30.198 1.00 76.69 102 ARG A O 1
ATOM 757 N N . ASP A 1 103 ? 12.009 -1.422 -29.400 1.00 83.69 103 ASP A N 1
ATOM 758 C CA . ASP A 1 103 ? 11.960 -0.452 -30.491 1.00 83.69 103 ASP A CA 1
ATOM 759 C C . ASP A 1 103 ? 13.255 0.364 -30.567 1.00 83.69 103 ASP A C 1
ATOM 761 O O . ASP A 1 103 ? 13.819 0.523 -31.652 1.00 83.69 103 ASP A O 1
ATOM 765 N N . GLU A 1 104 ? 13.779 0.796 -29.418 1.00 64.44 104 GLU A N 1
ATOM 766 C CA . GLU A 1 104 ? 15.074 1.475 -29.313 1.00 64.44 104 GLU A CA 1
ATOM 767 C C . GLU A 1 104 ? 16.240 0.548 -29.680 1.00 64.44 104 GLU A C 1
ATOM 769 O O . GLU A 1 104 ? 17.128 0.924 -30.446 1.00 64.44 104 GLU A O 1
ATOM 774 N N . ALA A 1 105 ? 16.235 -0.703 -29.205 1.00 68.62 105 ALA A N 1
ATOM 775 C CA . ALA A 1 105 ? 17.254 -1.683 -29.577 1.00 68.62 105 ALA A CA 1
ATOM 776 C C . ALA A 1 105 ? 17.262 -1.956 -31.092 1.00 68.62 105 ALA A C 1
ATOM 778 O O . ALA A 1 105 ? 18.331 -2.060 -31.703 1.00 68.62 105 ALA A O 1
ATOM 779 N N . ASP A 1 106 ? 16.087 -2.026 -31.715 1.00 76.81 106 ASP A N 1
ATOM 780 C CA . ASP A 1 106 ? 15.948 -2.204 -33.155 1.00 76.81 106 ASP A CA 1
ATOM 781 C C . ASP A 1 106 ? 16.350 -0.943 -33.930 1.00 76.81 106 ASP A C 1
ATOM 783 O O . ASP A 1 106 ? 16.987 -1.053 -34.982 1.00 76.81 106 ASP A O 1
ATOM 787 N N . ALA A 1 107 ? 16.045 0.253 -33.420 1.00 78.50 107 ALA A N 1
ATOM 788 C CA . ALA A 1 107 ? 16.516 1.513 -33.990 1.00 78.50 107 ALA A CA 1
ATOM 789 C C . ALA A 1 107 ? 18.048 1.589 -33.973 1.00 78.50 107 ALA A C 1
ATOM 791 O O . ALA A 1 107 ? 18.665 1.784 -35.023 1.00 78.50 107 ALA A O 1
ATOM 792 N N . LEU A 1 108 ? 18.666 1.294 -32.828 1.00 67.94 108 LEU A N 1
ATOM 793 C CA . LEU A 1 108 ? 20.119 1.224 -32.680 1.00 67.94 108 LEU A CA 1
ATOM 794 C C . LEU A 1 108 ? 20.741 0.171 -33.600 1.00 67.94 108 LEU A C 1
ATOM 796 O O . LEU A 1 108 ? 21.792 0.405 -34.197 1.00 67.94 108 LEU A O 1
ATOM 800 N N . LYS A 1 109 ? 20.105 -0.996 -33.757 1.00 73.38 109 LYS A N 1
ATOM 801 C CA . LYS A 1 109 ? 20.575 -2.036 -34.681 1.00 73.38 109 LYS A CA 1
ATOM 802 C C . LYS A 1 109 ? 20.522 -1.566 -36.135 1.00 73.38 109 LYS A C 1
ATOM 804 O O . LYS A 1 109 ? 21.471 -1.814 -36.881 1.00 73.38 109 LYS A O 1
ATOM 809 N N . ARG A 1 110 ? 19.455 -0.867 -36.538 1.00 78.25 110 ARG A N 1
ATOM 810 C CA . ARG A 1 110 ? 19.335 -0.274 -37.880 1.00 78.25 110 ARG A CA 1
ATOM 811 C C . ARG A 1 110 ? 20.404 0.786 -38.119 1.00 78.25 110 ARG A C 1
ATOM 813 O O . ARG A 1 110 ? 21.056 0.740 -39.159 1.00 78.25 110 ARG A O 1
ATOM 820 N N . GLU A 1 111 ? 20.647 1.673 -37.159 1.00 70.88 111 GLU A N 1
ATOM 821 C CA . GLU A 1 111 ? 21.719 2.671 -37.253 1.00 70.88 111 GLU A CA 1
ATOM 822 C C . GLU A 1 111 ? 23.097 2.016 -37.352 1.00 70.88 111 GLU A C 1
ATOM 824 O O . GLU A 1 111 ? 23.890 2.367 -38.224 1.00 70.88 111 GLU A O 1
ATOM 829 N N . ARG A 1 112 ? 23.372 0.998 -36.529 1.00 66.38 112 ARG A N 1
ATOM 830 C CA . ARG A 1 112 ? 24.614 0.213 -36.596 1.00 66.38 112 ARG A CA 1
ATOM 831 C C . ARG A 1 112 ? 24.800 -0.428 -37.968 1.00 66.38 112 ARG A C 1
ATOM 833 O O . ARG A 1 112 ? 25.901 -0.375 -38.507 1.00 66.38 112 ARG A O 1
ATOM 840 N N . MET A 1 113 ? 23.747 -1.016 -38.538 1.00 73.81 113 MET A N 1
ATOM 841 C CA . MET A 1 113 ? 23.788 -1.605 -39.881 1.00 73.81 113 MET A CA 1
ATOM 842 C C . MET A 1 113 ? 23.987 -0.545 -40.966 1.00 73.81 113 MET A C 1
ATOM 844 O O . MET A 1 113 ? 24.749 -0.780 -41.898 1.00 73.81 113 MET A O 1
ATOM 848 N N . HIS A 1 114 ? 23.358 0.623 -40.838 1.00 77.06 114 HIS A N 1
ATOM 849 C CA . HIS A 1 114 ? 23.528 1.731 -41.774 1.00 77.06 114 HIS A CA 1
ATOM 850 C C . HIS A 1 114 ? 24.962 2.278 -41.736 1.00 77.06 114 HIS A C 1
ATOM 852 O O . HIS A 1 114 ? 25.593 2.432 -42.778 1.00 77.06 114 HIS A O 1
ATOM 858 N N . LEU A 1 115 ? 25.522 2.479 -40.540 1.00 68.19 115 LEU A N 1
ATOM 859 C CA . LEU A 1 115 ? 26.917 2.884 -40.352 1.00 68.19 115 LEU A CA 1
ATOM 860 C C . LEU A 1 115 ? 27.892 1.818 -40.866 1.00 68.19 115 LEU A C 1
ATOM 862 O O . LEU A 1 115 ? 28.855 2.153 -41.550 1.00 68.19 115 LEU A O 1
ATOM 866 N N . ALA A 1 116 ? 27.632 0.536 -40.596 1.00 71.62 116 ALA A N 1
ATOM 867 C CA . ALA A 1 116 ? 28.426 -0.565 -41.139 1.00 71.62 116 ALA A CA 1
ATOM 868 C C . ALA A 1 116 ? 28.342 -0.630 -42.673 1.00 71.62 116 ALA A C 1
ATOM 870 O O . ALA A 1 116 ? 29.347 -0.909 -43.324 1.00 71.62 116 ALA A O 1
ATOM 871 N N . GLY A 1 117 ? 27.177 -0.320 -43.249 1.00 72.94 117 GLY A N 1
ATOM 872 C CA . GLY A 1 117 ? 26.967 -0.186 -44.688 1.00 72.94 117 GLY A CA 1
ATOM 873 C C . GLY A 1 117 ? 27.775 0.964 -45.282 1.00 72.94 117 GLY A C 1
ATOM 874 O O . GLY A 1 117 ? 28.532 0.741 -46.218 1.00 72.94 117 GLY A O 1
ATOM 875 N N . ILE A 1 118 ? 27.714 2.162 -44.689 1.00 70.81 118 ILE A N 1
ATOM 876 C CA . ILE A 1 118 ? 28.506 3.326 -45.123 1.00 70.81 118 ILE A CA 1
ATOM 877 C C . ILE A 1 118 ? 30.008 3.029 -45.045 1.00 70.81 118 ILE A C 1
ATOM 879 O O . ILE A 1 118 ? 30.748 3.318 -45.986 1.00 70.81 118 ILE A O 1
ATOM 883 N N . VAL A 1 119 ? 30.472 2.431 -43.945 1.00 69.81 119 VAL A N 1
ATOM 884 C CA . VAL A 1 119 ? 31.884 2.055 -43.769 1.00 69.81 119 VAL A CA 1
ATOM 885 C C . VAL A 1 119 ? 32.292 0.968 -44.770 1.00 69.81 119 VAL A C 1
ATOM 887 O O . VAL A 1 119 ? 33.375 1.041 -45.354 1.00 69.81 119 VAL A O 1
ATOM 890 N N . GLY A 1 120 ? 31.422 -0.014 -45.012 1.00 67.38 120 GLY A N 1
ATOM 891 C CA . GLY A 1 120 ? 31.626 -1.064 -46.007 1.00 67.38 120 GLY A CA 1
ATOM 892 C C . GLY A 1 120 ? 31.719 -0.505 -47.426 1.00 67.38 120 GLY A C 1
ATOM 893 O O . GLY A 1 120 ? 32.678 -0.793 -48.137 1.00 67.38 120 GLY A O 1
ATOM 894 N N . GLU A 1 121 ? 30.784 0.361 -47.813 1.00 66.75 121 GLU A N 1
ATOM 895 C CA . GLU A 1 121 ? 30.778 1.038 -49.111 1.00 66.75 121 GLU A CA 1
ATOM 896 C C . GLU A 1 121 ? 31.982 1.961 -49.304 1.00 66.75 121 GLU A C 1
ATOM 898 O O . GLU A 1 121 ? 32.534 2.045 -50.402 1.00 66.75 121 GLU A O 1
ATOM 903 N N . ALA A 1 122 ? 32.415 2.665 -48.257 1.00 61.00 122 ALA A N 1
ATOM 904 C CA . ALA A 1 122 ? 33.609 3.501 -48.322 1.00 61.00 122 ALA A CA 1
ATOM 905 C C . ALA A 1 122 ? 34.861 2.657 -48.616 1.00 61.00 122 ALA A C 1
ATOM 907 O O . ALA A 1 122 ? 35.709 3.060 -49.418 1.00 61.00 122 ALA A O 1
ATOM 908 N N . ARG A 1 123 ? 34.949 1.458 -48.025 1.00 63.03 123 ARG A N 1
ATOM 909 C CA . ARG A 1 123 ? 36.056 0.524 -48.251 1.00 63.03 123 ARG A CA 1
ATOM 910 C C . ARG A 1 123 ? 36.022 -0.088 -49.654 1.00 63.03 123 ARG A C 1
ATOM 912 O O . ARG A 1 123 ? 37.049 -0.090 -50.331 1.00 63.03 123 ARG A O 1
ATOM 919 N N . THR A 1 124 ? 34.857 -0.528 -50.134 1.00 68.62 124 THR A N 1
ATOM 920 C CA . THR A 1 124 ? 34.732 -1.125 -51.477 1.00 68.62 124 THR A CA 1
ATOM 921 C C . THR A 1 124 ? 34.955 -0.101 -52.592 1.00 68.62 124 THR A C 1
ATOM 923 O O . THR A 1 124 ? 35.621 -0.407 -53.583 1.00 68.62 124 THR A O 1
ATOM 926 N N . LYS A 1 125 ? 34.506 1.153 -52.419 1.00 66.31 125 LYS A N 1
ATOM 927 C CA . LYS A 1 125 ? 34.754 2.244 -53.381 1.00 66.31 125 LYS A CA 1
ATOM 928 C C . LYS A 1 125 ? 36.244 2.553 -53.559 1.00 66.31 125 LYS A C 1
ATOM 930 O O . LYS A 1 125 ? 36.651 2.940 -54.656 1.00 66.31 125 LYS A O 1
ATOM 935 N N . ALA A 1 126 ? 37.064 2.404 -52.517 1.00 71.31 126 ALA A N 1
ATOM 936 C CA . ALA A 1 126 ? 38.508 2.630 -52.607 1.00 71.31 126 ALA A CA 1
ATOM 937 C C . ALA A 1 126 ? 39.212 1.538 -53.432 1.00 71.31 126 ALA A C 1
ATOM 939 O O . ALA A 1 126 ? 40.033 1.846 -54.301 1.00 71.31 126 ALA A O 1
ATOM 940 N N . GLU A 1 127 ? 38.849 0.274 -53.215 1.00 74.06 127 GLU A N 1
ATOM 941 C CA . GLU A 1 127 ? 39.402 -0.867 -53.955 1.00 74.06 127 GLU A CA 1
ATOM 942 C C . GLU A 1 127 ? 38.954 -0.860 -55.423 1.00 74.06 127 GLU A C 1
ATOM 944 O O . GLU A 1 127 ? 39.782 -0.983 -56.330 1.00 74.06 127 GLU A O 1
ATOM 949 N N . GLN A 1 128 ? 37.668 -0.599 -55.675 1.00 76.94 128 GLN A N 1
ATOM 950 C CA . GLN A 1 128 ? 37.117 -0.534 -57.029 1.00 76.94 128 GLN A CA 1
ATOM 951 C C . GLN A 1 128 ? 37.749 0.600 -57.845 1.00 76.94 128 GLN A C 1
ATOM 953 O O . GLN A 1 128 ? 38.105 0.408 -59.007 1.00 76.94 128 GLN A O 1
ATOM 958 N N . ARG A 1 129 ? 37.974 1.770 -57.232 1.00 80.19 129 ARG A N 1
ATOM 959 C CA . ARG A 1 129 ? 38.651 2.898 -57.891 1.00 80.19 129 ARG A CA 1
ATOM 960 C C . ARG A 1 129 ? 40.083 2.553 -58.279 1.00 80.19 129 ARG A C 1
ATOM 962 O O . ARG A 1 129 ? 40.524 2.932 -59.359 1.00 80.19 129 ARG A O 1
ATOM 969 N N . ARG A 1 130 ? 40.805 1.821 -57.428 1.00 81.81 130 ARG A N 1
ATOM 970 C CA . ARG A 1 130 ? 42.174 1.386 -57.723 1.00 81.81 130 ARG A CA 1
ATOM 971 C C . ARG A 1 130 ? 42.217 0.414 -58.899 1.00 81.81 130 ARG A C 1
ATOM 973 O O . ARG A 1 130 ? 43.089 0.554 -59.752 1.00 81.81 130 ARG A O 1
ATOM 980 N N . TRP A 1 131 ? 41.267 -0.515 -58.971 1.00 85.81 131 TRP A N 1
ATOM 981 C CA . TRP A 1 131 ? 41.154 -1.451 -60.091 1.00 85.81 131 TRP A CA 1
ATOM 982 C C . TRP A 1 131 ? 40.771 -0.747 -61.401 1.00 85.81 131 TRP A C 1
ATOM 984 O O . TRP A 1 131 ? 41.415 -0.962 -62.425 1.00 85.81 131 TRP A O 1
ATOM 994 N N . VAL A 1 132 ? 39.806 0.181 -61.358 1.00 88.62 132 VAL A N 1
ATOM 995 C CA . VAL A 1 132 ? 39.419 1.004 -62.519 1.00 88.62 132 VAL A CA 1
ATOM 996 C C . VAL A 1 132 ? 40.579 1.881 -63.000 1.00 88.62 132 VAL A C 1
ATOM 998 O O . VAL A 1 132 ? 40.813 1.968 -64.204 1.00 88.62 132 VAL A O 1
ATOM 1001 N N . MET A 1 133 ? 41.349 2.490 -62.090 1.00 88.19 133 MET A N 1
ATOM 1002 C CA . MET A 1 133 ? 42.558 3.242 -62.455 1.00 88.19 133 MET A CA 1
ATOM 1003 C C . MET A 1 133 ? 43.606 2.350 -63.126 1.00 88.19 133 MET A C 1
ATOM 1005 O O . MET A 1 133 ? 44.220 2.774 -64.101 1.00 88.19 133 MET A O 1
ATOM 1009 N N . TRP A 1 134 ? 43.784 1.117 -62.647 1.00 91.62 134 TRP A N 1
ATOM 1010 C CA . TRP A 1 134 ? 44.700 0.151 -63.257 1.00 91.62 134 TRP A CA 1
ATOM 1011 C C . TRP A 1 134 ? 44.283 -0.220 -64.681 1.00 91.62 134 TRP A C 1
ATOM 1013 O O . TRP A 1 134 ? 45.104 -0.152 -65.592 1.00 91.62 134 TRP A O 1
ATOM 1023 N N . ILE A 1 135 ? 43.007 -0.552 -64.895 1.00 93.38 135 ILE A N 1
ATOM 1024 C CA . ILE A 1 135 ? 42.485 -0.891 -66.229 1.00 93.38 135 ILE A CA 1
ATOM 1025 C C . ILE A 1 135 ? 42.585 0.300 -67.174 1.00 93.38 135 ILE A C 1
ATOM 1027 O O . ILE A 1 135 ? 43.023 0.142 -68.311 1.00 93.38 135 ILE A O 1
ATOM 1031 N N . SER A 1 136 ? 42.217 1.491 -66.697 1.00 90.12 136 SER A N 1
ATOM 1032 C CA . SER A 1 136 ? 42.342 2.725 -67.473 1.00 90.12 136 SER A CA 1
ATOM 1033 C C . SER A 1 136 ? 43.799 2.975 -67.878 1.00 90.12 136 SER A C 1
ATOM 1035 O O . SER A 1 136 ? 44.083 3.217 -69.049 1.00 90.12 136 SER A O 1
ATOM 1037 N N . GLY A 1 137 ? 44.743 2.811 -66.944 1.00 92.56 137 GLY A N 1
ATOM 1038 C CA . GLY A 1 137 ? 46.175 2.939 -67.216 1.00 92.56 137 GLY A CA 1
ATOM 1039 C C . GLY A 1 137 ? 46.684 1.940 -68.257 1.00 92.56 137 GLY A C 1
ATOM 1040 O O . GLY A 1 137 ? 47.385 2.335 -69.187 1.00 92.56 137 GLY A O 1
ATOM 1041 N N . VAL A 1 138 ? 46.293 0.666 -68.150 1.00 94.25 138 VAL A N 1
ATOM 1042 C CA . VAL A 1 138 ? 46.668 -0.370 -69.129 1.00 94.25 138 VAL A CA 1
ATOM 1043 C C . VAL A 1 138 ? 46.080 -0.059 -70.505 1.00 94.25 138 VAL A C 1
ATOM 1045 O O . VAL A 1 138 ? 46.806 -0.112 -71.492 1.00 94.25 138 VAL A O 1
ATOM 1048 N N . GLY A 1 139 ? 44.806 0.336 -70.584 1.00 93.38 139 GLY A N 1
ATOM 1049 C CA . GLY A 1 139 ? 44.160 0.691 -71.850 1.00 93.38 139 GLY A CA 1
ATOM 1050 C C . GLY A 1 139 ? 44.843 1.863 -72.559 1.00 93.38 139 GLY A C 1
ATOM 1051 O O . GLY A 1 139 ? 45.107 1.787 -73.759 1.00 93.38 139 GLY A O 1
ATOM 1052 N N . VAL A 1 140 ? 45.198 2.916 -71.814 1.00 94.00 140 VAL A N 1
ATOM 1053 C CA . VAL A 1 140 ? 45.950 4.061 -72.354 1.00 94.00 140 VAL A CA 1
ATOM 1054 C C . VAL A 1 140 ? 47.336 3.628 -72.833 1.00 94.00 140 VAL A C 1
ATOM 1056 O O . VAL A 1 140 ? 47.738 3.995 -73.936 1.00 94.00 140 VAL A O 1
ATOM 1059 N N . ALA A 1 141 ? 48.053 2.818 -72.051 1.00 93.50 141 ALA A N 1
ATOM 1060 C CA . ALA A 1 141 ? 49.378 2.331 -72.426 1.00 93.50 141 ALA A CA 1
ATOM 1061 C C . ALA A 1 141 ? 49.338 1.467 -73.697 1.00 93.50 141 ALA A C 1
ATOM 1063 O O . ALA A 1 141 ? 50.148 1.666 -74.602 1.00 93.50 141 ALA A O 1
ATOM 1064 N N . THR A 1 142 ? 48.372 0.550 -73.805 1.00 94.56 142 THR A N 1
ATOM 1065 C CA . THR A 1 142 ? 48.186 -0.282 -75.001 1.00 94.56 142 THR A CA 1
ATOM 1066 C C . THR A 1 142 ? 47.797 0.560 -76.215 1.00 94.56 142 THR A C 1
ATOM 1068 O O . THR A 1 142 ? 48.367 0.371 -77.288 1.00 94.56 142 THR A O 1
ATOM 1071 N N . GLY A 1 143 ? 46.880 1.522 -76.060 1.00 92.38 143 GLY A N 1
ATOM 1072 C CA . GLY A 1 143 ? 46.493 2.433 -77.139 1.00 92.38 143 GLY A CA 1
ATOM 1073 C C . GLY A 1 143 ? 47.668 3.267 -77.650 1.00 92.38 143 GLY A C 1
ATOM 1074 O O . GLY A 1 143 ? 47.872 3.371 -78.859 1.00 92.38 143 GLY A O 1
ATOM 1075 N N . LEU A 1 144 ? 48.493 3.793 -76.740 1.00 94.12 144 LEU A N 1
ATOM 1076 C CA . LEU A 1 144 ? 49.698 4.540 -77.095 1.00 94.12 144 LEU A CA 1
ATOM 1077 C C . LEU A 1 144 ? 50.730 3.650 -77.800 1.00 94.12 144 LEU A C 1
ATOM 1079 O O . LEU A 1 144 ? 51.305 4.061 -78.804 1.00 94.12 144 LEU A O 1
ATOM 1083 N N . ALA A 1 145 ? 50.943 2.424 -77.316 1.00 92.06 145 ALA A N 1
ATOM 1084 C CA . ALA A 1 145 ? 51.864 1.476 -77.938 1.00 92.06 145 ALA A CA 1
ATOM 1085 C C . ALA A 1 145 ? 51.444 1.127 -79.375 1.00 92.06 145 ALA A C 1
ATOM 1087 O O . ALA A 1 145 ? 52.276 1.161 -80.279 1.00 92.06 145 ALA A O 1
ATOM 1088 N N . LEU A 1 146 ? 50.153 0.854 -79.602 1.00 93.88 146 LEU A N 1
ATOM 1089 C CA . LEU A 1 146 ? 49.610 0.600 -80.940 1.00 93.88 146 LEU A CA 1
ATOM 1090 C C . LEU A 1 146 ? 49.741 1.824 -81.851 1.00 93.88 146 LEU A C 1
ATOM 1092 O O . LEU A 1 146 ? 50.133 1.684 -83.008 1.00 93.88 146 LEU A O 1
ATOM 1096 N N . PHE A 1 147 ? 49.462 3.020 -81.327 1.00 93.06 147 PHE A N 1
ATOM 1097 C CA . PHE A 1 147 ? 49.623 4.268 -82.069 1.00 93.06 147 PHE A CA 1
ATOM 1098 C C . PHE A 1 147 ? 51.076 4.493 -82.504 1.00 93.06 147 PHE A C 1
ATOM 1100 O O . PHE A 1 147 ? 51.329 4.805 -83.665 1.00 93.06 147 PHE A O 1
ATOM 1107 N N . LEU A 1 148 ? 52.040 4.287 -81.601 1.00 91.94 148 LEU A N 1
ATOM 1108 C CA . LEU A 1 148 ? 53.464 4.416 -81.912 1.00 91.94 148 LEU A CA 1
ATOM 1109 C C . LEU A 1 148 ? 53.921 3.377 -82.939 1.00 91.94 148 LEU A C 1
ATOM 1111 O O . LEU A 1 148 ? 54.657 3.722 -83.859 1.00 91.94 148 LEU A O 1
ATOM 1115 N N . LEU A 1 149 ? 53.458 2.130 -82.823 1.00 90.94 149 LEU A N 1
ATOM 1116 C CA . LEU A 1 149 ? 53.775 1.073 -83.783 1.00 90.94 149 LEU A CA 1
ATOM 1117 C C . LEU A 1 149 ? 53.247 1.439 -85.178 1.00 90.94 149 LEU A C 1
ATOM 1119 O O . LEU A 1 149 ? 53.992 1.384 -86.153 1.00 90.94 149 LEU A O 1
ATOM 1123 N N . PHE A 1 150 ? 51.999 1.906 -85.267 1.00 90.44 150 PHE A N 1
ATOM 1124 C CA . PHE A 1 150 ? 51.419 2.367 -86.528 1.00 90.44 150 PHE A CA 1
ATOM 1125 C C . PHE A 1 150 ? 52.168 3.577 -87.106 1.00 90.44 150 PHE A C 1
ATOM 1127 O O . PHE A 1 150 ? 52.449 3.610 -88.300 1.00 90.44 150 PHE A O 1
ATOM 1134 N N . ALA A 1 151 ? 52.550 4.546 -86.269 1.00 88.69 151 ALA A N 1
ATOM 1135 C CA . ALA A 1 151 ? 53.317 5.715 -86.696 1.00 88.69 151 ALA A CA 1
ATOM 1136 C C . ALA A 1 151 ? 54.721 5.352 -87.214 1.00 88.69 151 ALA A C 1
ATOM 1138 O O . ALA A 1 151 ? 55.197 5.967 -88.166 1.00 88.69 151 ALA A O 1
ATOM 1139 N N . VAL A 1 152 ? 55.379 4.355 -86.611 1.00 88.56 152 VAL A N 1
ATOM 1140 C CA . VAL A 1 152 ? 56.670 3.835 -87.086 1.00 88.56 152 VAL A CA 1
ATOM 1141 C C . VAL A 1 152 ? 56.502 3.104 -88.415 1.00 88.56 152 VAL A C 1
ATOM 1143 O O . VAL A 1 152 ? 57.261 3.373 -89.340 1.00 88.56 152 VAL A O 1
ATOM 1146 N N . VAL A 1 153 ? 55.490 2.239 -88.545 1.00 86.50 153 VAL A N 1
ATOM 1147 C CA . VAL A 1 153 ? 55.205 1.516 -89.798 1.00 86.50 153 VAL A CA 1
ATOM 1148 C C . VAL A 1 153 ? 54.839 2.474 -90.931 1.00 86.50 153 VAL A C 1
ATOM 1150 O O . VAL A 1 153 ? 55.289 2.275 -92.046 1.00 86.50 153 VAL A O 1
ATOM 1153 N N . ALA A 1 154 ? 54.089 3.544 -90.661 1.00 81.56 154 ALA A N 1
ATOM 1154 C CA . ALA A 1 154 ? 53.749 4.553 -91.667 1.00 81.56 154 ALA A CA 1
ATOM 1155 C C . ALA A 1 154 ? 54.946 5.418 -92.118 1.00 81.56 154 ALA A C 1
ATOM 1157 O O . ALA A 1 154 ? 54.821 6.185 -93.071 1.00 81.56 154 ALA A O 1
ATOM 1158 N N . ARG A 1 155 ? 56.081 5.349 -91.411 1.00 69.19 155 ARG A N 1
ATOM 1159 C CA . ARG A 1 155 ? 57.300 6.116 -91.705 1.00 69.19 155 ARG A CA 1
ATOM 1160 C C . ARG A 1 155 ? 58.367 5.289 -92.441 1.00 69.19 155 ARG A C 1
ATOM 1162 O O . ARG A 1 155 ? 59.326 5.885 -92.929 1.00 69.19 155 ARG A O 1
ATOM 1169 N N . VAL A 1 156 ? 58.212 3.963 -92.485 1.00 63.62 156 VAL A N 1
ATOM 1170 C CA . VAL A 1 156 ? 59.062 3.008 -93.224 1.00 63.62 156 VAL A CA 1
ATOM 1171 C C . VAL A 1 156 ? 58.481 2.792 -94.613 1.00 63.62 156 VAL A C 1
ATOM 1173 O O . VAL A 1 156 ? 59.264 2.913 -95.578 1.00 63.62 156 VAL A O 1
#

Solvent-accessible surface area (backbone atoms only — not comparable to full-atom values): 8840 Å² total; per-residue (Å²): 139,89,83,87,89,82,85,78,86,47,76,67,54,56,52,50,51,52,52,51,49,51,54,51,50,51,51,51,49,53,52,58,70,45,42,62,62,52,45,55,66,67,62,59,66,74,79,51,64,64,59,52,50,50,51,51,52,52,50,54,52,51,50,55,50,51,51,54,53,67,68,31,66,76,70,72,55,45,70,66,54,54,51,52,51,50,51,51,56,47,52,53,52,53,52,50,52,55,46,54,54,47,56,5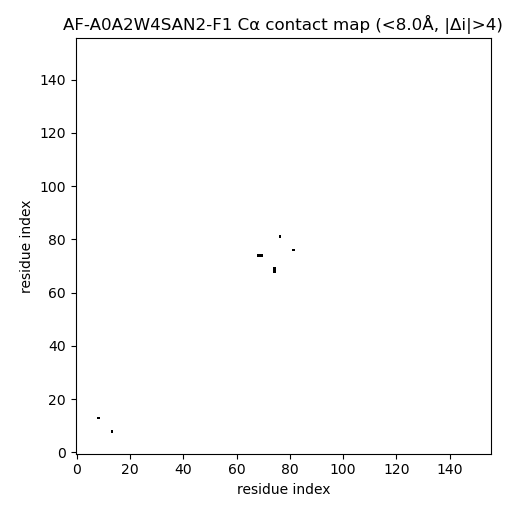0,52,50,50,52,49,50,50,52,51,51,52,51,45,53,54,49,51,56,52,51,52,54,55,52,50,53,51,50,51,49,53,52,52,51,52,52,51,51,52,51,51,53,52,52,51,50,55,53,62,76,71,108